Protein AF-A0A952AFP0-F1 (afdb_monomer_lite)

Sequence (68 aa):
YDTKETKASRIPDYRTLLYWSGNVQTNSNSSTNINFYTSDVKGNFVAFIQGLTNTGDPIKNSVHFSVQ

pLDDT: mean 83.68, std 12.5, range [40.5, 95.5]

Foldseek 3Di:
DDDPVVVVDPDDDPDQDQDDDPDQDDDPPDDGDDDGDHDPDWFKDKDWDWDADPVRHIDIDMDIDTDD

Radius of gyration: 17.38 Å; chains: 1; bounding box: 34×42×40 Å

Structure (mmCIF, N/CA/C/O backbone):
data_AF-A0A952AFP0-F1
#
_entry.id   AF-A0A952AFP0-F1
#
loop_
_atom_site.group_PDB
_atom_site.id
_atom_site.type_symbol
_atom_site.label_atom_id
_atom_site.label_alt_id
_atom_site.label_comp_id
_atom_site.label_asym_id
_atom_site.label_entity_id
_atom_site.label_seq_id
_atom_site.pdbx_PDB_ins_code
_atom_site.Cartn_x
_atom_site.Cartn_y
_atom_site.Cartn_z
_atom_site.occupancy
_atom_site.B_iso_or_equiv
_atom_site.auth_seq_id
_atom_site.auth_comp_id
_atom_site.auth_asym_id
_atom_site.auth_atom_id
_atom_site.pdbx_PDB_model_num
ATOM 1 N N . TYR A 1 1 ? 5.346 24.666 -15.629 1.00 40.50 1 TYR A N 1
ATOM 2 C CA . TYR A 1 1 ? 4.574 24.345 -16.842 1.00 40.50 1 TYR A CA 1
ATOM 3 C C . TYR A 1 1 ? 5.440 23.469 -17.722 1.00 40.50 1 TYR A C 1
ATOM 5 O O . TYR A 1 1 ? 6.563 23.869 -17.999 1.00 40.50 1 TYR A O 1
ATOM 13 N N . ASP A 1 2 ? 4.956 22.279 -18.080 1.00 50.25 2 ASP A N 1
ATOM 14 C CA . ASP A 1 2 ? 5.641 21.344 -18.980 1.00 50.25 2 ASP A CA 1
ATOM 15 C C . ASP A 1 2 ? 6.024 22.027 -20.300 1.00 50.25 2 ASP A C 1
ATOM 17 O O . ASP A 1 2 ? 5.156 22.448 -21.070 1.00 50.25 2 ASP A O 1
ATOM 21 N N . THR A 1 3 ? 7.325 22.166 -20.556 1.00 64.00 3 THR A N 1
ATOM 22 C CA . THR A 1 3 ? 7.855 22.659 -21.830 1.00 64.00 3 THR A CA 1
ATOM 23 C C . THR A 1 3 ? 7.908 21.517 -22.848 1.00 64.00 3 THR A C 1
ATOM 25 O O . THR A 1 3 ? 7.908 20.334 -22.504 1.00 64.00 3 THR A O 1
ATOM 28 N N . LYS A 1 4 ? 7.949 21.855 -24.143 1.00 59.97 4 LYS A N 1
ATOM 29 C CA . LYS A 1 4 ? 8.006 20.869 -25.242 1.00 59.97 4 LYS A CA 1
ATOM 30 C C . LYS A 1 4 ? 9.209 19.913 -25.141 1.00 59.97 4 LYS A C 1
ATOM 32 O O . LYS A 1 4 ? 9.143 18.814 -25.680 1.00 59.97 4 LYS A O 1
ATOM 37 N N . GLU A 1 5 ? 10.260 20.308 -24.426 1.00 60.06 5 GLU A N 1
ATOM 38 C CA . GLU A 1 5 ? 11.473 19.520 -24.180 1.00 60.06 5 GLU A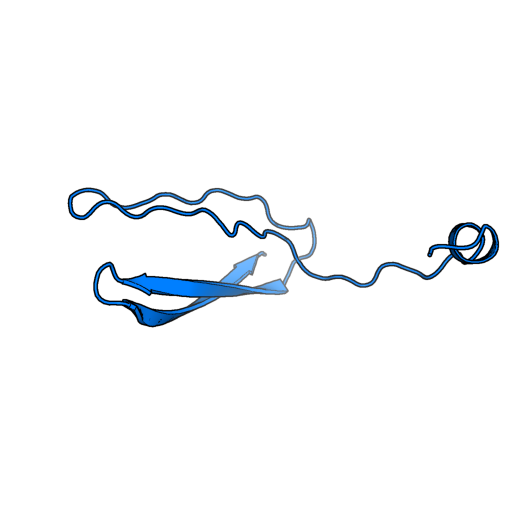 CA 1
ATOM 39 C C . GLU A 1 5 ? 11.224 18.325 -23.245 1.00 60.06 5 GLU A C 1
ATOM 41 O O . GLU A 1 5 ? 11.760 17.245 -23.493 1.00 60.06 5 GLU A O 1
ATOM 46 N N . THR A 1 6 ? 10.335 18.449 -22.248 1.00 59.12 6 THR A N 1
ATOM 47 C CA . THR A 1 6 ? 9.992 17.341 -21.334 1.00 59.12 6 THR A CA 1
ATOM 48 C C . THR A 1 6 ? 9.361 16.159 -22.078 1.00 59.12 6 THR A C 1
ATOM 50 O O . THR A 1 6 ? 9.613 15.007 -21.736 1.00 59.12 6 THR A O 1
ATOM 53 N N . LYS A 1 7 ? 8.606 16.415 -23.158 1.00 58.72 7 LYS A N 1
ATOM 54 C CA . LYS A 1 7 ? 7.972 15.365 -23.981 1.00 58.72 7 LYS A CA 1
ATOM 55 C C . LYS A 1 7 ? 8.948 14.578 -24.863 1.00 58.72 7 LYS A C 1
ATOM 57 O O . LYS A 1 7 ? 8.598 13.488 -25.307 1.00 58.72 7 LYS A O 1
ATOM 62 N N . ALA A 1 8 ? 10.133 15.120 -25.149 1.00 62.25 8 ALA A N 1
ATOM 63 C CA . ALA A 1 8 ? 11.143 14.467 -25.987 1.00 62.25 8 ALA A CA 1
ATOM 64 C C . ALA A 1 8 ? 12.107 13.579 -25.181 1.00 62.25 8 ALA A C 1
ATOM 66 O O . ALA A 1 8 ? 12.805 12.737 -25.752 1.00 62.25 8 ALA A O 1
ATOM 67 N N . SER A 1 9 ? 12.139 13.746 -23.857 1.00 67.38 9 SER A N 1
ATOM 68 C CA . SER A 1 9 ? 12.967 12.940 -22.970 1.00 67.38 9 SER A CA 1
ATOM 69 C C . SER A 1 9 ? 12.344 11.553 -22.803 1.00 67.38 9 SER A C 1
ATOM 71 O O . SER A 1 9 ? 11.337 11.383 -22.117 1.00 67.38 9 SER A O 1
ATOM 73 N N . ARG A 1 10 ? 12.932 10.537 -23.446 1.00 68.81 10 ARG A N 1
ATOM 74 C CA . ARG A 1 10 ? 12.606 9.122 -23.204 1.00 68.81 10 ARG A CA 1
ATOM 75 C C . ARG A 1 10 ? 13.204 8.688 -21.867 1.00 68.81 10 ARG A C 1
ATOM 77 O O . ARG A 1 10 ? 14.147 7.905 -21.831 1.00 68.81 10 ARG A O 1
ATOM 84 N N . ILE A 1 11 ? 12.687 9.238 -20.774 1.00 77.12 11 ILE A N 1
ATOM 85 C CA . ILE A 1 11 ? 13.014 8.756 -19.434 1.00 77.12 11 ILE A CA 1
ATOM 86 C C . ILE A 1 11 ? 12.301 7.412 -19.278 1.00 77.12 11 ILE A C 1
ATOM 88 O O . ILE A 1 11 ? 11.077 7.368 -19.429 1.00 77.12 11 ILE A O 1
ATOM 92 N N . PRO A 1 12 ? 13.025 6.311 -19.028 1.00 71.94 12 PRO A N 1
ATOM 93 C CA . PRO A 1 12 ? 12.376 5.033 -18.803 1.00 71.94 12 PRO A CA 1
ATOM 94 C C . PRO A 1 12 ? 11.528 5.099 -17.525 1.00 71.94 12 PRO A C 1
ATOM 96 O O . PRO A 1 12 ? 11.964 5.624 -16.499 1.00 71.94 12 PRO A O 1
ATOM 99 N N . ASP A 1 13 ? 10.306 4.579 -17.600 1.00 74.69 13 ASP A N 1
ATOM 100 C CA . ASP A 1 13 ? 9.398 4.491 -16.461 1.00 74.69 13 ASP A CA 1
ATOM 101 C C . ASP A 1 13 ? 9.715 3.229 -15.651 1.00 74.69 13 ASP A C 1
ATOM 103 O O . ASP A 1 13 ? 9.478 2.110 -16.102 1.00 74.69 13 ASP A O 1
ATOM 107 N N . TYR A 1 14 ? 10.280 3.417 -14.460 1.00 77.75 14 TYR A N 1
ATOM 108 C CA . TYR A 1 14 ? 10.661 2.339 -13.543 1.00 77.75 14 TYR A CA 1
ATOM 109 C C . TYR A 1 14 ? 9.661 2.146 -12.396 1.00 77.75 14 TYR A C 1
ATOM 111 O O . TYR A 1 14 ? 9.999 1.556 -11.367 1.00 77.75 14 TYR A O 1
ATOM 119 N N . ARG A 1 15 ? 8.439 2.680 -12.507 1.00 85.62 15 ARG A N 1
ATOM 120 C CA . ARG A 1 15 ? 7.445 2.550 -11.436 1.00 85.62 15 ARG A CA 1
ATOM 121 C C . ARG A 1 15 ? 7.013 1.090 -11.282 1.00 85.62 15 ARG A C 1
ATOM 123 O O . ARG A 1 15 ? 6.618 0.437 -12.239 1.00 85.62 15 ARG A O 1
ATOM 130 N N . THR A 1 16 ? 7.031 0.603 -10.044 1.00 86.81 16 THR A N 1
ATOM 131 C CA . THR A 1 16 ? 6.615 -0.760 -9.656 1.00 86.81 16 THR A CA 1
ATOM 132 C C . THR A 1 16 ? 5.182 -0.820 -9.116 1.00 86.81 16 THR A C 1
ATOM 134 O O . THR A 1 16 ? 4.729 -1.858 -8.637 1.00 86.81 16 THR A O 1
ATOM 137 N N . LEU A 1 17 ? 4.465 0.306 -9.156 1.00 90.25 17 LEU A N 1
ATOM 138 C CA . LEU A 1 17 ? 3.115 0.444 -8.623 1.00 90.25 17 LEU A CA 1
ATOM 139 C C . LEU A 1 17 ? 2.112 -0.316 -9.497 1.00 90.25 17 LEU A C 1
ATOM 141 O O . LEU A 1 17 ? 1.868 0.071 -10.635 1.00 90.25 17 LEU A O 1
ATOM 145 N N . LEU A 1 18 ? 1.500 -1.358 -8.933 1.00 91.25 18 LEU A N 1
ATOM 146 C CA . LEU A 1 18 ? 0.495 -2.169 -9.628 1.00 91.25 18 LEU A CA 1
ATOM 147 C C . LEU A 1 18 ? -0.925 -1.598 -9.508 1.00 91.25 18 LEU A C 1
ATOM 149 O O . LEU A 1 18 ? -1.709 -1.686 -10.447 1.00 91.25 18 LEU A O 1
ATOM 153 N N . TYR A 1 19 ? -1.267 -1.019 -8.355 1.00 91.69 19 TYR A N 1
ATOM 154 C CA . TYR A 1 19 ? -2.609 -0.510 -8.080 1.00 91.69 19 TYR A CA 1
ATOM 155 C C . TYR A 1 19 ? -2.577 0.656 -7.090 1.00 91.69 19 TYR A C 1
ATOM 157 O O . TYR A 1 19 ? -1.875 0.604 -6.079 1.00 91.69 19 TYR A O 1
ATOM 165 N N . TRP A 1 20 ? -3.372 1.693 -7.362 1.00 92.69 20 TRP A N 1
ATOM 166 C CA . TRP A 1 20 ? -3.607 2.806 -6.443 1.00 92.69 20 TRP A CA 1
ATOM 167 C C . TRP A 1 20 ? -5.050 3.299 -6.552 1.00 92.69 20 TRP A C 1
ATOM 169 O O . TRP A 1 20 ? -5.521 3.618 -7.642 1.00 92.69 20 TRP A O 1
ATOM 179 N N . SER A 1 21 ? -5.736 3.388 -5.411 1.00 90.56 21 SER A N 1
ATOM 180 C CA . SER A 1 21 ? -7.067 3.987 -5.298 1.00 90.56 21 SER A CA 1
ATOM 181 C C . SER A 1 21 ? -7.182 4.753 -3.984 1.00 90.56 21 SER A C 1
ATOM 183 O O . SER A 1 21 ? -7.041 4.175 -2.909 1.00 90.56 21 SER A O 1
ATOM 185 N N . GLY A 1 22 ? -7.412 6.065 -4.079 1.00 88.12 22 GLY A N 1
ATOM 186 C CA . GLY A 1 22 ? -7.548 6.956 -2.922 1.00 88.12 22 GLY A CA 1
ATOM 187 C C . GLY A 1 22 ? -8.977 7.102 -2.392 1.00 88.12 22 GLY A C 1
ATOM 188 O O . GLY A 1 22 ? -9.176 7.730 -1.357 1.00 88.12 22 GLY A O 1
ATOM 189 N N . ASN A 1 23 ? -9.979 6.551 -3.085 1.00 85.00 23 ASN A N 1
ATOM 190 C CA . ASN A 1 23 ? -11.385 6.648 -2.692 1.00 85.00 23 ASN A CA 1
ATOM 191 C C . ASN A 1 23 ? -11.962 5.251 -2.450 1.00 85.00 23 ASN A C 1
ATOM 193 O O . ASN A 1 23 ? -12.735 4.725 -3.243 1.00 85.00 23 ASN A O 1
ATOM 197 N N . VAL A 1 24 ? -11.541 4.634 -1.348 1.00 86.00 24 VAL A N 1
ATOM 198 C CA . VAL A 1 24 ? -12.104 3.367 -0.875 1.00 86.00 24 VAL A CA 1
ATOM 199 C C . VAL A 1 24 ? -12.897 3.667 0.389 1.00 86.00 24 VAL A C 1
ATOM 201 O O . VAL A 1 24 ? -12.321 4.006 1.419 1.00 86.00 24 VAL A O 1
ATOM 204 N N . GLN A 1 25 ? -14.222 3.584 0.294 1.00 85.56 25 GLN A N 1
ATOM 205 C CA . GLN A 1 25 ? -15.123 3.761 1.430 1.00 85.56 25 GLN A CA 1
ATOM 206 C C . GLN A 1 25 ? -15.442 2.394 2.027 1.00 85.56 25 GLN A C 1
ATOM 208 O O . GLN A 1 25 ? -15.980 1.529 1.337 1.00 85.56 25 GLN A O 1
ATOM 213 N N . THR A 1 26 ? -15.114 2.205 3.301 1.00 82.56 26 THR A N 1
ATOM 214 C CA . THR A 1 26 ? -15.486 1.007 4.051 1.00 82.56 26 THR A CA 1
ATOM 215 C C . THR A 1 26 ? -16.784 1.283 4.804 1.00 82.56 26 THR A C 1
ATOM 217 O O . THR A 1 26 ? -16.895 2.268 5.532 1.00 82.56 26 THR A O 1
ATOM 220 N N . ASN A 1 27 ? -17.808 0.449 4.613 1.00 77.75 27 ASN A N 1
ATOM 221 C CA . ASN A 1 27 ? -19.014 0.524 5.435 1.00 77.75 27 ASN A CA 1
ATOM 222 C C . ASN A 1 2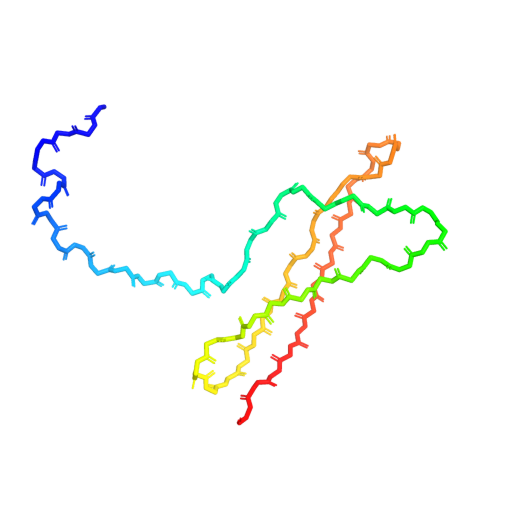7 ? -18.842 -0.364 6.681 1.00 77.75 27 ASN A C 1
ATOM 224 O O . ASN A 1 27 ? -18.120 -1.358 6.670 1.00 77.75 27 ASN A O 1
ATOM 228 N N . SER A 1 28 ? -19.503 -0.008 7.779 1.00 70.75 28 SER A N 1
ATOM 229 C CA . SER A 1 28 ? -19.366 -0.714 9.062 1.00 70.75 28 SER A CA 1
ATOM 230 C C . SER A 1 28 ? -19.913 -2.146 9.056 1.00 70.75 28 SER A C 1
ATOM 232 O O . SER A 1 28 ? -19.596 -2.919 9.954 1.00 70.75 28 SER A O 1
ATOM 234 N N . ASN A 1 29 ? -20.728 -2.504 8.059 1.00 65.31 29 ASN A N 1
ATOM 235 C CA . ASN A 1 29 ? -21.521 -3.734 8.060 1.00 65.31 29 ASN A CA 1
ATOM 236 C C . ASN A 1 29 ? -21.113 -4.755 6.986 1.00 65.31 29 ASN A C 1
ATOM 238 O O . ASN A 1 29 ? -21.664 -5.854 6.975 1.00 65.31 29 ASN A O 1
ATOM 242 N N . SER A 1 30 ? -20.180 -4.437 6.080 1.00 68.19 30 SER A N 1
ATOM 243 C CA . SER A 1 30 ? -19.715 -5.402 5.077 1.00 68.19 30 SER A CA 1
ATOM 244 C C . SER A 1 30 ? -18.235 -5.246 4.743 1.00 68.19 30 SER A C 1
ATOM 246 O O . SER A 1 30 ? -17.692 -4.146 4.661 1.00 68.1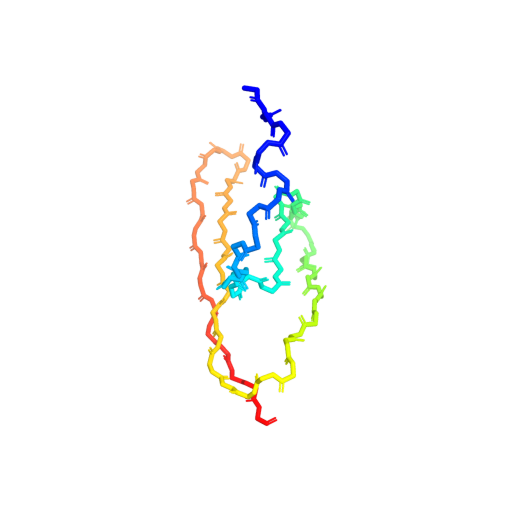9 30 SER A O 1
ATOM 248 N N . SER A 1 31 ? -17.565 -6.374 4.529 1.00 79.31 31 SER A N 1
ATOM 249 C CA . SER A 1 31 ? -16.182 -6.391 4.065 1.00 79.31 31 SER A CA 1
ATOM 250 C C . SER A 1 31 ? -16.078 -5.693 2.708 1.00 79.31 31 SER A C 1
ATOM 252 O O . SER A 1 31 ? -16.778 -6.043 1.761 1.00 79.31 31 SER A O 1
ATOM 254 N N . THR A 1 32 ? -15.191 -4.706 2.603 1.00 84.44 32 THR A N 1
ATOM 255 C CA . THR A 1 32 ? -14.889 -4.047 1.327 1.00 84.44 32 THR A CA 1
ATOM 256 C C . THR A 1 32 ? -13.928 -4.916 0.529 1.00 84.44 32 THR A C 1
ATOM 258 O O . THR A 1 32 ? -12.864 -5.285 1.023 1.00 84.44 32 THR A O 1
ATOM 261 N N . ASN A 1 33 ? -14.309 -5.256 -0.698 1.00 87.19 33 ASN A N 1
ATOM 262 C CA . ASN A 1 33 ? -13.511 -6.093 -1.583 1.00 87.19 33 ASN A CA 1
ATOM 263 C C . ASN A 1 33 ? -12.751 -5.215 -2.588 1.00 87.19 33 ASN A C 1
ATOM 265 O O . ASN A 1 33 ? -13.341 -4.345 -3.226 1.00 87.19 33 ASN A O 1
ATOM 269 N N . ILE A 1 34 ? -11.437 -5.424 -2.698 1.00 87.88 34 ILE A N 1
ATOM 270 C CA . ILE A 1 34 ? -10.557 -4.704 -3.623 1.00 87.88 34 ILE A CA 1
ATOM 271 C C . ILE A 1 34 ? -9.919 -5.742 -4.535 1.00 87.88 34 ILE A C 1
ATOM 273 O O . ILE A 1 34 ? -9.130 -6.565 -4.071 1.00 87.88 34 ILE A O 1
ATOM 277 N N . ASN A 1 35 ? -10.231 -5.666 -5.827 1.00 90.00 35 ASN A N 1
ATOM 278 C CA . ASN A 1 35 ? -9.709 -6.587 -6.829 1.00 90.00 35 ASN A CA 1
ATOM 279 C C . ASN A 1 35 ? -8.825 -5.828 -7.812 1.00 90.00 35 ASN A C 1
ATOM 281 O O . ASN A 1 35 ? -9.225 -4.808 -8.370 1.00 90.00 35 ASN A O 1
ATOM 285 N N . PHE A 1 36 ? -7.624 -6.346 -8.024 1.00 90.31 36 PHE A N 1
ATOM 286 C CA . PHE A 1 36 ? -6.651 -5.820 -8.969 1.00 90.31 36 PHE A CA 1
ATOM 287 C C . PHE A 1 36 ? -5.835 -6.982 -9.543 1.00 90.31 36 PHE A C 1
ATOM 289 O O . PHE A 1 36 ? -5.813 -8.074 -8.974 1.00 90.31 36 PHE A O 1
ATOM 296 N N . TYR A 1 37 ? -5.171 -6.743 -10.670 1.00 90.44 37 TYR A N 1
ATOM 297 C CA . TYR A 1 37 ? -4.282 -7.715 -11.302 1.00 90.44 37 TYR A CA 1
ATOM 298 C C . TYR A 1 37 ? -2.826 -7.402 -10.964 1.00 90.44 37 TYR A C 1
ATOM 300 O O . TYR A 1 37 ? -2.449 -6.239 -10.806 1.00 90.44 37 TYR A O 1
ATOM 308 N N . THR A 1 38 ? -2.006 -8.442 -10.852 1.00 89.81 38 THR A N 1
ATOM 309 C CA . THR A 1 38 ? -0.558 -8.295 -10.689 1.00 89.81 38 THR A CA 1
ATOM 310 C C . THR A 1 38 ? 0.127 -8.129 -12.043 1.00 89.81 38 THR A C 1
ATOM 312 O O . THR A 1 38 ? -0.503 -8.287 -13.088 1.00 89.81 38 THR A O 1
ATOM 315 N N . SER A 1 39 ? 1.423 -7.812 -12.040 1.00 84.94 39 SER A N 1
ATOM 316 C CA . SER A 1 39 ? 2.239 -7.954 -13.247 1.00 84.94 39 SER A CA 1
ATOM 317 C C . SER A 1 39 ? 2.522 -9.432 -13.541 1.00 84.94 39 SER A C 1
ATOM 319 O O . SER A 1 39 ? 2.374 -10.287 -12.667 1.00 84.94 39 SER A O 1
ATOM 321 N N . ASP A 1 40 ? 3.009 -9.717 -14.750 1.00 86.62 40 ASP A N 1
ATOM 322 C CA . ASP A 1 40 ? 3.480 -11.053 -15.156 1.00 86.62 40 ASP A CA 1
ATOM 323 C C . ASP A 1 40 ? 4.816 -11.451 -14.492 1.00 86.62 40 ASP A C 1
ATOM 325 O O . ASP A 1 40 ? 5.395 -12.501 -14.781 1.00 86.62 40 ASP A O 1
ATOM 329 N N . VAL A 1 41 ? 5.349 -10.596 -13.613 1.00 86.69 41 VAL A N 1
ATOM 330 C CA . VAL A 1 41 ? 6.618 -10.820 -12.926 1.00 86.69 41 VAL A CA 1
ATOM 331 C C . VAL A 1 41 ? 6.367 -11.631 -11.662 1.00 86.69 41 VAL A C 1
ATOM 333 O O . VAL A 1 41 ? 5.663 -11.202 -10.751 1.00 86.69 41 VAL A O 1
ATOM 336 N N . LYS A 1 42 ? 7.009 -12.794 -11.583 1.00 92.06 42 LYS A N 1
ATOM 337 C CA . LYS A 1 42 ? 7.039 -13.619 -10.373 1.00 92.06 42 LYS A CA 1
ATOM 338 C C . LYS A 1 42 ? 7.894 -12.941 -9.311 1.00 92.06 42 LYS A C 1
ATOM 340 O O . LYS A 1 42 ? 8.977 -12.437 -9.610 1.00 92.06 42 LYS A O 1
ATOM 345 N N . GLY A 1 43 ? 7.434 -12.942 -8.067 1.00 92.19 43 GLY A N 1
ATOM 346 C CA . GLY A 1 43 ? 8.155 -12.284 -6.987 1.00 92.19 43 GLY A CA 1
ATOM 347 C C . GLY A 1 43 ? 7.303 -11.967 -5.771 1.00 92.19 43 GLY A C 1
ATOM 348 O O . GLY A 1 43 ? 6.172 -12.431 -5.634 1.00 92.19 43 GLY A O 1
ATOM 349 N N . ASN A 1 44 ? 7.890 -11.179 -4.873 1.00 93.69 44 ASN A N 1
ATOM 350 C CA . ASN A 1 44 ? 7.255 -10.721 -3.645 1.00 93.69 44 ASN A CA 1
ATOM 351 C C . ASN A 1 44 ? 6.688 -9.320 -3.844 1.00 93.69 44 ASN A C 1
ATOM 353 O O . ASN A 1 44 ? 7.374 -8.423 -4.333 1.00 93.69 44 ASN A O 1
ATOM 357 N N . PHE A 1 45 ? 5.455 -9.137 -3.401 1.00 93.88 45 PHE A N 1
ATOM 358 C CA . PHE A 1 45 ? 4.712 -7.896 -3.487 1.00 93.88 45 PHE A CA 1
ATOM 359 C C . PHE A 1 45 ? 4.253 -7.471 -2.097 1.00 93.88 45 PHE A C 1
ATOM 361 O O . PHE A 1 45 ? 4.113 -8.278 -1.173 1.00 93.88 45 PHE A O 1
ATOM 368 N N . VAL A 1 46 ? 4.017 -6.172 -1.957 1.00 94.75 46 VAL A N 1
ATOM 369 C CA . VAL A 1 46 ? 3.450 -5.581 -0.752 1.00 94.75 46 VAL A CA 1
ATOM 370 C C . VAL A 1 46 ? 2.319 -4.642 -1.146 1.00 94.75 46 VAL A C 1
ATOM 372 O O . VAL A 1 46 ? 2.460 -3.831 -2.062 1.00 94.75 46 VAL A O 1
ATOM 375 N N . ALA A 1 47 ? 1.191 -4.757 -0.457 1.00 93.06 47 ALA A N 1
ATOM 376 C CA . ALA A 1 47 ? 0.083 -3.820 -0.539 1.00 93.06 47 ALA A CA 1
ATOM 377 C C . ALA A 1 47 ? 0.054 -2.971 0.731 1.00 93.06 47 ALA A C 1
ATOM 379 O O . ALA A 1 47 ? 0.067 -3.514 1.834 1.00 93.06 47 ALA A O 1
ATOM 380 N N . PHE A 1 48 ? -0.013 -1.648 0.578 1.00 94.12 48 PHE A N 1
ATOM 381 C CA . PHE A 1 48 ? -0.170 -0.710 1.688 1.00 94.12 48 PHE A CA 1
ATOM 382 C C . PHE A 1 48 ? -1.587 -0.149 1.696 1.00 94.12 48 PHE A C 1
ATOM 384 O O . PHE A 1 48 ? -2.041 0.423 0.706 1.00 94.12 48 PHE A O 1
ATOM 391 N N . ILE A 1 49 ? -2.261 -0.275 2.833 1.00 92.44 49 ILE A N 1
ATOM 392 C CA . ILE A 1 49 ? -3.578 0.295 3.081 1.00 92.44 49 ILE A CA 1
ATOM 393 C C . ILE A 1 49 ? -3.403 1.415 4.097 1.00 92.44 49 ILE A C 1
ATOM 395 O O . ILE A 1 49 ? -2.906 1.197 5.201 1.00 92.44 49 ILE A O 1
ATOM 399 N N .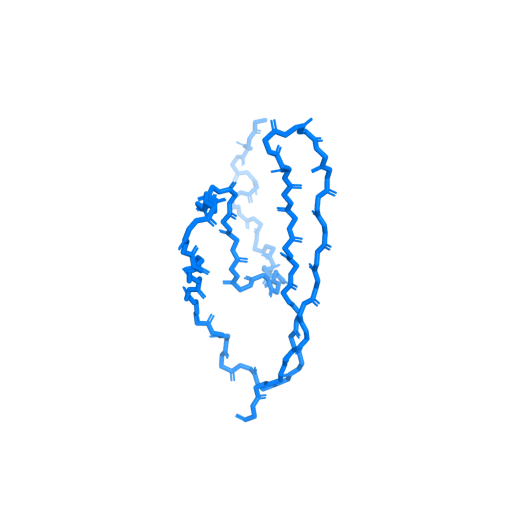 GLN A 1 50 ? -3.798 2.622 3.715 1.00 92.75 50 GLN A N 1
ATOM 400 C CA . GLN A 1 50 ? -3.781 3.792 4.583 1.00 92.75 50 GLN A CA 1
ATOM 401 C C . GLN A 1 50 ? -5.135 4.480 4.497 1.00 92.75 50 GLN A C 1
ATOM 403 O O . GLN A 1 50 ? -5.710 4.577 3.414 1.00 92.75 50 GLN A O 1
ATOM 408 N N . GLY A 1 51 ? -5.640 4.949 5.629 1.00 91.62 51 GLY A N 1
ATOM 409 C CA . GLY A 1 51 ? -6.943 5.596 5.688 1.00 91.62 51 GLY A CA 1
ATOM 410 C C . GLY A 1 51 ? -7.143 6.380 6.971 1.00 91.62 51 GLY A C 1
ATOM 411 O O . GLY A 1 51 ? -6.257 6.446 7.821 1.00 91.62 51 GLY A O 1
ATOM 412 N N . LEU A 1 52 ? -8.326 6.969 7.088 1.00 92.69 52 LEU A N 1
ATOM 413 C CA . LEU A 1 52 ? -8.793 7.671 8.275 1.00 92.69 52 LEU A CA 1
ATOM 414 C C . LEU A 1 52 ? -10.134 7.065 8.690 1.00 92.69 52 LEU A C 1
ATOM 416 O O . LEU A 1 52 ? -10.952 6.734 7.829 1.00 92.69 52 LEU A O 1
ATOM 420 N N . THR A 1 53 ? -10.363 6.913 9.990 1.00 90.00 53 THR A N 1
ATOM 421 C CA . THR A 1 53 ? -11.686 6.573 10.529 1.00 90.00 53 THR A CA 1
ATOM 422 C C . THR A 1 53 ? -12.640 7.766 10.412 1.00 90.00 53 THR A C 1
ATOM 424 O O . THR A 1 53 ? -12.220 8.904 10.195 1.00 90.00 53 THR A O 1
ATOM 427 N N . ASN A 1 54 ? -13.935 7.543 10.658 1.00 87.25 54 ASN A N 1
ATOM 428 C CA . ASN A 1 54 ? -14.919 8.624 10.794 1.00 87.25 54 ASN A CA 1
ATOM 429 C C . ASN A 1 54 ? -14.583 9.618 11.920 1.00 87.25 54 ASN A C 1
ATOM 431 O O . ASN A 1 54 ? -15.041 10.755 11.878 1.00 87.25 54 ASN A O 1
ATOM 435 N N . THR A 1 55 ? -13.801 9.198 12.918 1.00 92.75 55 THR A N 1
ATOM 436 C CA . THR A 1 55 ? -13.305 10.046 14.013 1.00 92.75 55 THR A CA 1
ATOM 437 C C . THR A 1 55 ? -12.016 10.793 13.656 1.00 92.75 55 THR A C 1
ATOM 439 O O . THR A 1 55 ? -11.571 11.630 14.433 1.00 92.75 55 THR A O 1
ATOM 442 N N . GLY A 1 56 ? -11.445 10.552 12.469 1.00 91.88 56 GLY A N 1
ATOM 443 C CA . GLY A 1 56 ? -10.210 11.185 11.998 1.00 91.88 56 GLY A CA 1
ATOM 444 C C . GLY A 1 56 ? -8.931 10.461 12.420 1.00 91.88 56 GLY A C 1
ATOM 445 O O . GLY A 1 56 ? -7.838 10.983 12.202 1.00 91.88 56 GLY A O 1
ATOM 446 N N . ASP A 1 57 ? -9.039 9.262 12.992 1.00 94.56 57 ASP A N 1
ATOM 447 C CA . ASP A 1 57 ? -7.884 8.487 13.434 1.00 94.56 57 ASP A CA 1
ATOM 448 C C . ASP A 1 57 ? -7.201 7.798 12.242 1.00 94.56 57 ASP A C 1
ATOM 450 O O . ASP A 1 57 ? -7.875 7.153 11.430 1.00 94.56 57 ASP A O 1
ATOM 454 N N . PRO A 1 58 ? -5.866 7.895 12.109 1.00 94.19 58 PRO A N 1
ATOM 455 C CA . PRO A 1 58 ? -5.140 7.267 11.016 1.00 94.19 58 PRO A CA 1
ATOM 456 C C . PRO A 1 58 ? -5.062 5.749 11.180 1.00 94.19 58 PRO A C 1
ATOM 458 O O . PRO A 1 58 ? -4.656 5.229 12.217 1.00 94.19 58 PRO A O 1
ATOM 461 N N . ILE A 1 59 ? -5.358 5.037 10.096 1.00 91.69 59 ILE A N 1
ATOM 462 C CA . ILE A 1 59 ? -5.189 3.590 9.970 1.00 91.69 59 ILE A CA 1
ATOM 463 C C . ILE A 1 59 ? -4.059 3.314 8.985 1.00 91.69 59 ILE A C 1
ATOM 465 O O . ILE A 1 59 ? -3.969 3.938 7.924 1.00 91.69 59 ILE A O 1
ATOM 469 N N . LYS A 1 60 ? -3.208 2.345 9.327 1.00 94.38 60 LYS A N 1
ATOM 470 C CA . LYS A 1 60 ? -2.154 1.823 8.456 1.00 94.38 60 LYS A CA 1
ATOM 471 C C . LYS A 1 60 ? -2.129 0.306 8.545 1.00 94.38 60 LYS A C 1
ATOM 473 O O . LYS A 1 60 ? -2.153 -0.246 9.641 1.00 94.38 60 LYS A O 1
ATOM 478 N N . ASN A 1 61 ? -2.061 -0.357 7.401 1.00 93.19 61 ASN A N 1
ATOM 479 C CA . ASN A 1 61 ? -1.886 -1.798 7.312 1.00 93.19 61 ASN A CA 1
ATOM 480 C C . ASN A 1 61 ? -1.040 -2.143 6.079 1.00 93.19 61 ASN A C 1
ATOM 482 O O . ASN A 1 61 ? -1.017 -1.395 5.100 1.00 93.19 61 ASN A O 1
ATOM 486 N N . SER A 1 62 ? -0.336 -3.266 6.129 1.00 95.06 62 SER A N 1
ATOM 487 C CA . SER A 1 62 ? 0.478 -3.769 5.030 1.00 95.06 62 SER A CA 1
ATOM 488 C C . SER A 1 62 ? 0.292 -5.269 4.882 1.00 95.06 62 SER A C 1
ATOM 490 O O . SER A 1 62 ? 0.376 -6.004 5.864 1.00 95.06 62 SER A 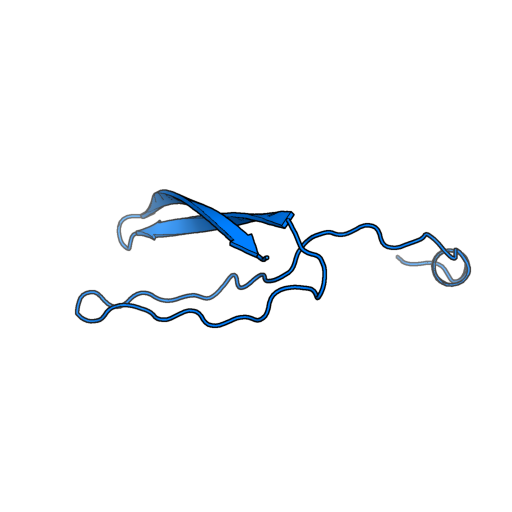O 1
ATOM 492 N N . VAL A 1 63 ? 0.092 -5.724 3.651 1.00 94.38 63 VAL A N 1
ATOM 493 C CA . VAL A 1 63 ? -0.078 -7.140 3.323 1.00 94.38 63 VAL A CA 1
ATOM 494 C C . VAL A 1 63 ? 1.037 -7.561 2.383 1.00 94.38 63 VAL A C 1
ATOM 496 O O . VAL A 1 63 ? 1.239 -6.936 1.346 1.00 94.38 63 VAL A O 1
ATOM 499 N N . HIS A 1 64 ? 1.744 -8.628 2.741 1.00 95.50 64 HIS A N 1
ATOM 500 C CA . HIS A 1 64 ? 2.774 -9.232 1.904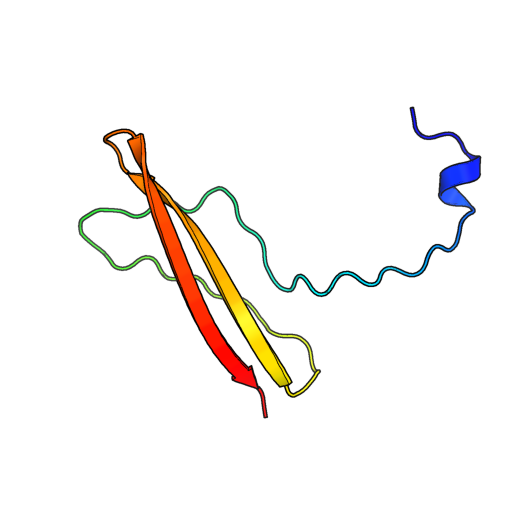 1.00 95.50 64 HIS A CA 1
ATOM 501 C C . HIS A 1 64 ? 2.215 -10.474 1.216 1.00 95.50 64 HIS A C 1
ATOM 503 O O . HIS A 1 64 ? 1.556 -11.293 1.855 1.00 95.50 64 HIS A O 1
ATOM 509 N N . PHE A 1 65 ? 2.479 -10.610 -0.079 1.00 93.25 65 PHE A N 1
ATOM 510 C CA . PHE A 1 65 ? 2.066 -11.768 -0.867 1.00 93.25 65 PHE A CA 1
ATOM 511 C C . PHE A 1 65 ? 3.074 -12.046 -1.985 1.00 93.25 65 PHE A C 1
ATOM 513 O O . PHE A 1 65 ? 3.857 -11.171 -2.357 1.00 93.25 65 PHE A O 1
ATOM 520 N N . SER A 1 66 ? 3.063 -13.264 -2.521 1.00 92.94 66 SER A N 1
ATOM 521 C CA . SER A 1 66 ? 4.014 -13.705 -3.546 1.00 92.94 66 SER A CA 1
ATOM 522 C C . SER A 1 66 ? 3.272 -14.285 -4.746 1.00 92.94 66 SER A C 1
ATOM 524 O O . SER A 1 66 ? 2.297 -15.013 -4.574 1.00 92.94 66 SER A O 1
ATOM 526 N N . VAL A 1 67 ? 3.751 -13.983 -5.952 1.00 92.62 67 VAL A N 1
ATOM 527 C CA . VAL A 1 67 ? 3.252 -14.541 -7.220 1.00 92.62 67 VAL A CA 1
ATOM 528 C C . VAL A 1 67 ? 4.308 -15.500 -7.768 1.00 92.62 67 VAL A C 1
ATOM 530 O O . VAL A 1 67 ? 5.486 -15.133 -7.828 1.00 92.62 67 VAL A O 1
ATOM 533 N N . GLN A 1 68 ? 3.898 -16.722 -8.127 1.00 85.00 68 GLN A N 1
ATOM 534 C CA . GLN A 1 68 ? 4.771 -17.819 -8.573 1.00 85.00 68 GLN A CA 1
ATOM 535 C C . GLN A 1 68 ? 4.563 -18.214 -10.028 1.00 85.00 68 GLN A C 1
ATOM 537 O O . GLN A 1 68 ? 3.537 -17.856 -10.636 1.00 85.00 68 GLN A O 1
#

Secondary structure (DSSP, 8-state):
---TTGGG-------------S--PPPTTSPPP---PPPS--EEEEEEEEEE-TT--EEEEEEEEEE-